Protein AF-A0A355QHD3-F1 (afdb_monomer_lite)

Foldseek 3Di:
DWDWDDDPPAAIWTWDKDFDDPVDTDDIDIDTHGRPHTNVPPVVVVVVVVCCDPPPVDDDDDDDPQVVVQLVQCQVVLVVLVCLVPDPNVPVPPPPADVPDDLVPGWHADNQQWIRHPNDIDRSVVSVVVVVVVVVVVVVVVVVD

Radius of gyration: 23.36 Å; chains: 1; bounding box: 53×38×63 Å

Structure (mmCIF, N/CA/C/O backbone):
data_AF-A0A355QHD3-F1
#
_entry.id   AF-A0A355QHD3-F1
#
loop_
_atom_site.group_PDB
_atom_site.id
_atom_site.type_symbol
_atom_site.label_atom_id
_atom_site.label_alt_id
_atom_site.label_comp_id
_atom_site.label_asym_id
_atom_site.label_entity_id
_atom_site.label_seq_id
_atom_site.pdbx_PDB_ins_code
_atom_site.Cartn_x
_atom_site.Cartn_y
_atom_site.Cartn_z
_atom_site.occupancy
_atom_site.B_iso_or_equiv
_atom_site.auth_seq_id
_atom_site.auth_comp_id
_atom_site.auth_asym_id
_atom_site.auth_atom_id
_atom_site.pdbx_PDB_model_num
ATOM 1 N N . LYS A 1 1 ? -16.860 -4.623 14.043 1.00 90.31 1 LYS A N 1
ATOM 2 C CA . LYS A 1 1 ? -17.075 -4.732 15.505 1.00 90.31 1 LYS A CA 1
ATOM 3 C C . LYS A 1 1 ? -16.170 -3.736 16.212 1.00 90.31 1 LYS A C 1
ATOM 5 O O . LYS A 1 1 ? -14.974 -3.738 15.958 1.00 90.31 1 LYS A O 1
ATOM 10 N N . THR A 1 2 ? -16.736 -2.898 17.076 1.00 90.12 2 THR A N 1
ATOM 11 C CA . THR A 1 2 ? -15.981 -1.967 17.929 1.00 90.12 2 THR A CA 1
ATOM 12 C C . THR A 1 2 ? -15.527 -2.643 19.222 1.00 90.12 2 THR A C 1
ATOM 14 O O . THR A 1 2 ? -16.179 -3.580 19.707 1.00 90.12 2 THR A O 1
ATOM 17 N N . GLY A 1 3 ? -14.429 -2.144 19.780 1.00 85.50 3 GLY A N 1
ATOM 18 C CA . GLY A 1 3 ? -13.943 -2.441 21.121 1.00 85.50 3 GLY A CA 1
ATOM 19 C C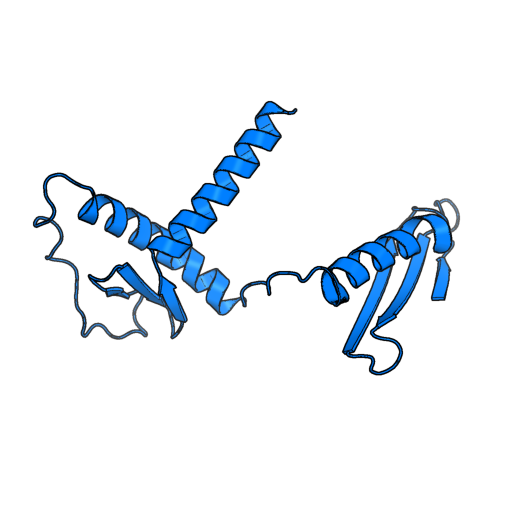 . GLY A 1 3 ? -13.245 -1.223 21.724 1.00 85.50 3 GLY A C 1
ATOM 20 O O . GLY A 1 3 ? -12.868 -0.293 21.010 1.00 85.50 3 GLY A O 1
ATOM 21 N N . THR A 1 4 ? -13.087 -1.250 23.038 1.00 84.19 4 THR A N 1
ATOM 22 C CA . THR A 1 4 ? -12.314 -0.272 23.800 1.00 84.19 4 THR A CA 1
ATOM 23 C C . THR A 1 4 ? -11.500 -1.064 24.817 1.00 84.19 4 THR A C 1
ATOM 25 O O . THR A 1 4 ? -12.052 -1.977 25.435 1.00 84.19 4 THR A O 1
ATOM 28 N N . ALA A 1 5 ? -10.204 -0.783 24.942 1.00 86.06 5 ALA A N 1
ATOM 29 C CA . ALA A 1 5 ? -9.352 -1.395 25.961 1.00 86.06 5 ALA A CA 1
ATOM 30 C C . ALA A 1 5 ? -8.861 -0.324 26.933 1.00 86.06 5 ALA A C 1
ATOM 32 O O . ALA A 1 5 ? -8.356 0.715 26.516 1.00 86.06 5 ALA A O 1
ATOM 33 N N . GLU A 1 6 ? -9.013 -0.592 28.224 1.00 89.00 6 GLU A N 1
ATOM 34 C CA . GLU A 1 6 ? -8.726 0.362 29.292 1.00 89.00 6 GLU A CA 1
ATOM 35 C C . GLU A 1 6 ? -7.426 -0.020 30.004 1.00 89.00 6 GLU A C 1
ATOM 37 O O . GLU A 1 6 ? -7.209 -1.182 30.361 1.00 89.00 6 GLU A O 1
ATOM 42 N N . VAL A 1 7 ? -6.565 0.969 30.250 1.00 90.31 7 VAL A N 1
ATOM 43 C CA . VAL A 1 7 ? -5.380 0.824 31.102 1.00 90.31 7 VAL A CA 1
ATOM 44 C C . VAL A 1 7 ? -5.429 1.901 32.176 1.00 90.31 7 VAL A C 1
ATOM 46 O O . VAL A 1 7 ? -5.610 3.082 31.889 1.00 90.31 7 VAL A O 1
ATOM 49 N N . ARG A 1 8 ? -5.264 1.506 33.444 1.00 89.38 8 ARG A N 1
ATOM 50 C CA . ARG A 1 8 ? -5.362 2.439 34.572 1.00 89.38 8 ARG A CA 1
ATOM 51 C C . ARG A 1 8 ? -4.338 3.569 34.432 1.00 89.38 8 ARG A C 1
ATOM 53 O O . ARG A 1 8 ? -3.139 3.314 34.382 1.00 89.38 8 ARG A O 1
ATOM 60 N N . GLY A 1 9 ? -4.822 4.810 34.463 1.00 90.12 9 GLY A N 1
ATOM 61 C CA . GLY A 1 9 ? -3.982 6.009 34.371 1.00 90.12 9 GLY A CA 1
ATOM 62 C C . GLY A 1 9 ? -3.615 6.424 32.943 1.00 90.12 9 GLY A C 1
ATOM 63 O O . GLY A 1 9 ? -2.771 7.300 32.791 1.00 90.12 9 GLY A O 1
ATOM 64 N N . LYS A 1 10 ? -4.239 5.818 31.928 1.00 91.31 10 LYS A N 1
ATOM 65 C CA . LYS A 1 10 ? -4.098 6.154 30.506 1.00 91.31 10 LYS A CA 1
ATOM 66 C C . LYS A 1 10 ? -5.463 6.455 29.896 1.00 91.31 10 LYS A C 1
ATOM 68 O O . LYS A 1 10 ? -6.483 6.087 30.481 1.00 91.31 10 LYS A O 1
ATOM 73 N N . ALA A 1 11 ? -5.484 7.110 28.738 1.00 89.25 11 ALA A N 1
ATOM 74 C CA . ALA A 1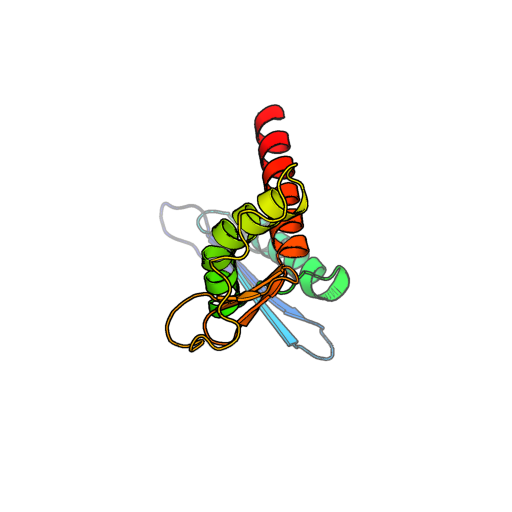 11 ? -6.716 7.188 27.961 1.00 89.25 11 ALA A CA 1
ATOM 75 C C . ALA A 1 11 ? -7.048 5.823 27.336 1.00 89.25 11 ALA A C 1
ATOM 77 O O . ALA A 1 11 ? -6.182 4.962 27.155 1.00 89.25 11 ALA A O 1
ATOM 78 N N . ASP A 1 12 ? -8.317 5.629 26.997 1.00 92.56 12 ASP A N 1
ATOM 79 C CA . ASP A 1 12 ? -8.782 4.379 26.411 1.00 92.56 12 ASP A CA 1
ATOM 80 C C . ASP A 1 12 ? -8.127 4.110 25.051 1.00 92.56 12 ASP A C 1
ATOM 82 O O . ASP A 1 12 ? -7.882 5.019 24.261 1.00 92.56 12 ASP A O 1
ATOM 86 N N . THR A 1 13 ? -7.872 2.841 24.749 1.00 94.44 13 THR A N 1
ATOM 87 C CA . THR A 1 13 ? -7.412 2.392 23.432 1.00 94.44 13 THR A CA 1
ATOM 88 C C . THR A 1 13 ? -8.609 2.115 22.530 1.00 94.44 13 THR A C 1
ATOM 90 O O . THR A 1 13 ? -9.496 1.329 22.878 1.00 94.44 13 THR A O 1
ATOM 93 N N . SER A 1 14 ? -8.603 2.715 21.341 1.00 97.00 14 SER A N 1
ATOM 94 C CA . SER A 1 14 ? -9.656 2.594 20.336 1.00 97.00 14 SER A CA 1
ATOM 95 C C . SER A 1 14 ? -9.426 1.346 19.483 1.00 97.00 14 SER A C 1
ATOM 97 O O . SER A 1 14 ? -8.400 1.237 18.809 1.00 97.00 14 SER A O 1
ATOM 99 N N . LEU A 1 15 ? -10.375 0.399 19.490 1.00 96.06 15 LEU A N 1
ATOM 100 C CA . LEU A 1 15 ? -10.292 -0.828 18.691 1.00 96.06 15 LEU A CA 1
ATOM 101 C C . LEU A 1 15 ? -11.449 -0.963 17.702 1.00 96.06 15 LEU A C 1
ATOM 103 O O . LEU A 1 15 ? -12.623 -0.751 18.030 1.00 96.06 15 LEU A O 1
ATOM 107 N N . PHE A 1 16 ? -11.135 -1.430 16.498 1.00 97.62 16 PHE A N 1
ATOM 108 C CA . PHE A 1 16 ? -12.144 -1.839 15.529 1.00 97.62 16 PHE A CA 1
ATOM 109 C C . PHE A 1 16 ? -11.629 -2.948 14.620 1.00 97.62 16 PHE A C 1
ATOM 111 O O . PHE A 1 16 ? -10.518 -2.871 14.114 1.00 97.62 16 PHE A O 1
ATOM 118 N N . ALA A 1 17 ? -12.464 -3.955 14.374 1.00 97.56 17 ALA A N 1
ATOM 119 C CA . ALA A 1 17 ? -12.199 -5.002 13.393 1.00 97.56 17 ALA A CA 1
ATOM 120 C C . ALA A 1 17 ? -13.362 -5.114 12.403 1.00 97.56 17 ALA A C 1
ATOM 122 O O . ALA A 1 17 ? -14.527 -5.121 12.818 1.00 97.56 17 ALA A O 1
ATOM 123 N N . ALA A 1 18 ? -13.070 -5.220 11.112 1.00 97.19 18 ALA A N 1
ATOM 124 C CA . ALA A 1 18 ? -14.054 -5.433 10.055 1.00 97.19 18 ALA A CA 1
ATOM 125 C C . ALA A 1 18 ? -13.471 -6.283 8.923 1.00 97.19 18 ALA A C 1
ATOM 127 O O . ALA A 1 18 ? -12.258 -6.430 8.805 1.00 97.19 18 ALA A O 1
ATOM 128 N N . PHE A 1 19 ? -14.351 -6.826 8.089 1.00 97.06 19 PHE A N 1
ATOM 129 C CA . PHE A 1 19 ? -13.996 -7.535 6.867 1.00 97.06 19 PHE A CA 1
ATOM 130 C C . PHE A 1 19 ? -14.895 -7.077 5.720 1.00 97.06 19 PHE A C 1
ATOM 132 O O . PHE A 1 19 ? -15.983 -6.544 5.955 1.00 97.06 19 PHE A O 1
ATOM 139 N N . GLY A 1 20 ? -14.443 -7.289 4.488 1.00 95.19 20 GLY A N 1
ATOM 140 C CA . GLY A 1 20 ? -15.224 -7.016 3.290 1.00 95.19 20 GLY A CA 1
ATOM 141 C C . GLY A 1 20 ? -14.624 -7.658 2.032 1.00 95.19 20 GLY A C 1
ATOM 142 O O . GLY A 1 20 ? -13.467 -8.087 2.064 1.00 95.19 20 GLY A O 1
ATOM 143 N N . PRO A 1 21 ? -15.380 -7.722 0.922 1.00 95.00 21 PRO A N 1
ATOM 144 C CA . PRO A 1 21 ? -16.823 -7.456 0.807 1.00 95.00 21 PRO A CA 1
ATOM 145 C C . PRO A 1 21 ? -17.686 -8.391 1.677 1.00 95.00 21 PRO A C 1
ATOM 147 O O . PRO A 1 21 ? -17.232 -9.458 2.067 1.00 95.00 21 PRO A O 1
ATOM 150 N N . VAL A 1 22 ? -18.922 -8.001 2.015 1.00 93.50 22 VAL A N 1
ATOM 151 C CA . VAL A 1 22 ? -19.774 -8.771 2.954 1.00 93.50 22 VAL A CA 1
ATOM 152 C C . VAL A 1 22 ? -20.147 -10.149 2.401 1.00 93.50 22 VAL A C 1
ATOM 154 O O . VAL A 1 22 ? -20.040 -11.139 3.117 1.00 93.50 22 VAL A O 1
ATOM 157 N N . GLU A 1 23 ? -20.550 -10.206 1.130 1.00 96.19 23 GLU A N 1
ATOM 158 C CA . GLU A 1 23 ? -21.028 -11.440 0.488 1.00 96.19 23 GLU A CA 1
ATOM 159 C C . GLU A 1 23 ? -19.899 -12.436 0.195 1.00 96.19 23 GLU A C 1
ATOM 161 O O . GLU A 1 23 ? -20.093 -13.647 0.253 1.00 96.19 23 GLU A O 1
ATOM 166 N N . GLN A 1 24 ? -18.706 -11.928 -0.127 1.00 96.12 24 GLN A N 1
ATOM 167 C CA . GLN A 1 24 ? -17.519 -12.729 -0.432 1.00 96.12 24 GLN A CA 1
ATOM 168 C C . GLN A 1 24 ? -16.292 -12.075 0.216 1.00 96.12 24 GLN A C 1
ATOM 170 O O . GLN A 1 24 ? -15.597 -11.301 -0.443 1.00 96.12 24 GLN A O 1
ATOM 175 N N . PRO A 1 25 ? -16.040 -12.329 1.513 1.00 96.19 25 PRO A N 1
ATOM 176 C CA . PRO A 1 25 ? -14.952 -11.687 2.242 1.00 96.19 25 PRO A CA 1
ATOM 177 C C . PRO A 1 25 ? -13.581 -12.060 1.681 1.00 96.19 25 PRO A C 1
ATOM 179 O O . PRO A 1 25 ? -13.207 -13.230 1.666 1.00 96.19 25 PRO A O 1
ATOM 182 N N . THR A 1 26 ? -12.814 -11.053 1.269 1.00 95.75 26 THR A N 1
ATOM 183 C CA . THR A 1 26 ? -11.435 -11.214 0.773 1.00 95.75 26 THR A CA 1
ATOM 184 C C . THR A 1 26 ? -10.420 -10.448 1.613 1.00 95.75 26 THR A C 1
ATOM 186 O O . THR A 1 26 ? -9.244 -10.795 1.617 1.00 95.75 26 THR A O 1
ATOM 189 N N . HIS A 1 27 ? -10.869 -9.444 2.370 1.00 95.62 27 HIS A N 1
ATOM 190 C CA . HIS A 1 27 ? -10.020 -8.576 3.178 1.00 95.62 27 HIS A CA 1
ATOM 191 C C . HIS A 1 27 ? -10.548 -8.474 4.607 1.00 95.62 27 HIS A C 1
ATOM 193 O O . HIS A 1 27 ? -11.757 -8.396 4.837 1.00 95.62 27 HIS A O 1
ATOM 199 N N . ALA A 1 28 ? -9.632 -8.405 5.571 1.00 96.94 28 ALA A N 1
ATOM 200 C CA . ALA A 1 28 ? -9.925 -8.114 6.967 1.00 96.94 28 ALA A CA 1
ATOM 201 C C . ALA A 1 28 ? -8.963 -7.041 7.481 1.00 96.94 28 ALA A C 1
ATOM 203 O O . ALA A 1 28 ? -7.772 -7.074 7.185 1.00 96.94 28 ALA A O 1
ATOM 204 N N . ILE A 1 29 ? -9.483 -6.096 8.261 1.00 97.12 29 ILE A N 1
ATOM 205 C CA . ILE A 1 29 ? -8.704 -5.016 8.865 1.00 97.12 29 ILE A CA 1
ATOM 206 C C . ILE A 1 29 ? -9.017 -4.968 10.356 1.00 97.12 29 ILE A C 1
ATOM 208 O O . ILE A 1 29 ? -10.184 -4.927 10.755 1.00 97.12 29 ILE A O 1
ATOM 212 N N . ALA A 1 30 ? -7.965 -4.931 11.172 1.00 97.50 30 ALA A N 1
ATOM 213 C CA . ALA A 1 30 ? -8.033 -4.635 12.593 1.00 97.50 30 ALA A CA 1
ATOM 214 C C . ALA A 1 30 ? -7.196 -3.385 12.880 1.00 97.50 30 ALA A C 1
ATOM 216 O O . ALA A 1 30 ? -6.015 -3.335 12.546 1.00 97.50 30 ALA A O 1
ATOM 217 N N . ALA A 1 31 ? -7.816 -2.382 13.490 1.00 97.62 31 ALA A N 1
ATOM 218 C CA . ALA A 1 31 ? -7.156 -1.170 13.945 1.00 97.62 31 ALA A CA 1
ATOM 219 C C . ALA A 1 31 ? -7.112 -1.152 15.473 1.00 97.62 31 ALA A C 1
ATOM 221 O O . ALA A 1 31 ? -8.129 -1.381 16.137 1.00 97.62 31 ALA A O 1
ATOM 222 N N . VAL A 1 32 ? -5.927 -0.850 15.999 1.00 97.00 32 VAL A N 1
ATOM 223 C CA . VAL A 1 32 ? -5.662 -0.598 17.415 1.00 97.00 32 VAL A CA 1
ATOM 224 C C . VAL A 1 32 ? -4.979 0.755 17.491 1.00 97.00 32 VAL A C 1
ATOM 226 O O . VAL A 1 32 ? -3.902 0.931 16.927 1.00 97.00 32 VAL A O 1
ATOM 229 N N . ILE A 1 33 ? -5.629 1.720 18.133 1.00 96.50 33 ILE A N 1
ATOM 230 C CA . ILE A 1 33 ? -5.099 3.074 18.280 1.00 96.50 33 ILE A CA 1
ATOM 231 C C . ILE A 1 33 ? -5.038 3.371 19.770 1.00 96.50 33 ILE A C 1
ATOM 233 O O . ILE A 1 33 ? -6.066 3.544 20.429 1.00 96.50 33 ILE A O 1
ATOM 237 N N . GLU A 1 34 ? -3.823 3.348 20.304 1.00 96.19 34 GLU A N 1
ATOM 238 C CA . GLU A 1 34 ? -3.562 3.527 21.728 1.00 96.19 34 GLU A CA 1
ATOM 239 C C . GLU A 1 34 ? -3.966 4.926 22.192 1.00 96.19 34 GLU A C 1
ATOM 241 O O . GLU A 1 34 ? -3.756 5.907 21.481 1.00 96.19 34 GLU A O 1
ATOM 246 N N . GLU A 1 35 ? -4.561 5.002 23.385 1.00 94.94 35 GLU A N 1
ATOM 247 C CA . GLU A 1 35 ? -4.937 6.262 24.048 1.00 94.94 35 GLU A CA 1
ATOM 248 C C . GLU A 1 35 ? -5.813 7.208 23.192 1.00 94.94 35 GLU A C 1
ATOM 250 O O . GLU A 1 35 ? -5.839 8.420 23.395 1.00 94.94 35 GLU A O 1
ATOM 255 N N . ALA A 1 36 ? -6.566 6.646 22.240 1.00 94.56 36 ALA A N 1
ATOM 256 C CA . ALA A 1 36 ? -7.406 7.369 21.286 1.00 94.56 36 ALA A CA 1
ATOM 257 C C . ALA A 1 36 ? -8.916 7.287 21.580 1.00 94.56 36 ALA A C 1
ATOM 259 O O . ALA A 1 36 ? -9.742 7.522 20.697 1.00 94.56 36 ALA A O 1
ATOM 260 N N . GLY A 1 37 ? -9.313 6.936 22.802 1.00 90.88 37 GLY A N 1
ATOM 261 C CA . GLY A 1 37 ? -10.717 6.878 23.198 1.00 90.88 37 GLY A CA 1
ATOM 262 C C . GLY A 1 37 ? -11.451 5.658 22.631 1.00 90.88 37 GLY A C 1
ATOM 263 O O . GLY A 1 37 ? -10.936 4.543 22.592 1.00 90.88 37 GLY A O 1
ATOM 264 N N . PHE A 1 38 ? -12.693 5.856 22.186 1.00 91.81 38 PHE A N 1
ATOM 265 C CA . PHE A 1 38 ? -13.598 4.760 21.832 1.00 91.81 38 PHE A CA 1
ATOM 266 C C . PHE A 1 38 ? -13.403 4.232 20.404 1.00 91.81 38 PHE A C 1
ATOM 268 O O . PHE A 1 38 ? -13.248 4.994 19.444 1.00 91.81 38 PHE A O 1
ATOM 275 N N . GLY A 1 39 ? -13.529 2.910 20.235 1.00 90.94 39 GLY A N 1
ATOM 276 C CA . GLY A 1 39 ? -13.466 2.222 18.937 1.00 90.94 39 GLY A CA 1
ATOM 277 C C . GLY A 1 39 ? -14.410 2.773 17.864 1.00 90.94 39 GLY A C 1
ATOM 278 O O . GLY A 1 39 ? -14.065 2.815 16.686 1.00 90.94 39 GLY A O 1
ATOM 279 N N . SER A 1 40 ? -15.608 3.215 18.255 1.00 93.19 40 SER A N 1
ATOM 280 C CA . SER A 1 40 ? -16.618 3.767 17.339 1.00 93.19 40 SER A CA 1
ATOM 281 C C . SER A 1 40 ? -16.280 5.159 16.805 1.00 93.19 40 SER A C 1
ATOM 283 O O . SER A 1 40 ? -16.803 5.538 15.761 1.00 93.19 40 SER A O 1
ATOM 285 N N . GLN A 1 41 ? -15.443 5.918 17.513 1.00 94.06 41 GLN A N 1
ATOM 286 C CA . GLN A 1 41 ? -15.163 7.320 17.200 1.00 94.06 41 GLN A CA 1
ATOM 287 C C . GLN A 1 41 ? -13.894 7.493 16.367 1.00 94.06 41 GLN A C 1
ATOM 289 O O . GLN A 1 41 ? -13.845 8.395 15.536 1.00 94.06 41 GLN A O 1
ATOM 294 N N . VAL A 1 42 ? -12.891 6.628 16.561 1.00 96.00 42 VAL A N 1
ATOM 295 C CA . VAL A 1 42 ? -11.585 6.765 15.894 1.00 96.00 42 VAL A CA 1
ATOM 296 C C . VAL A 1 42 ? -11.275 5.567 14.999 1.00 96.00 42 VAL A C 1
ATOM 298 O O . VAL A 1 42 ? -11.184 5.720 13.780 1.00 96.00 42 VAL A O 1
ATOM 301 N N . ALA A 1 43 ? -11.169 4.361 15.563 1.00 97.56 43 ALA A N 1
ATOM 302 C CA . ALA A 1 43 ? -10.780 3.177 14.799 1.00 97.56 43 ALA A CA 1
ATOM 303 C C . ALA A 1 43 ? -11.808 2.789 13.713 1.00 97.56 43 ALA A C 1
ATOM 305 O O . ALA A 1 43 ? -11.427 2.434 12.600 1.00 97.56 43 ALA A O 1
ATOM 306 N N . ALA A 1 44 ? -13.111 2.901 13.988 1.00 97.19 44 ALA A N 1
ATOM 307 C CA . ALA A 1 44 ? -14.164 2.580 13.022 1.00 97.19 44 ALA A CA 1
ATOM 308 C C . ALA A 1 44 ? -14.141 3.457 11.750 1.00 97.19 44 ALA A C 1
ATOM 310 O O . ALA A 1 44 ? -14.085 2.887 10.657 1.00 97.19 44 ALA A O 1
ATOM 311 N N . PRO A 1 45 ? -14.152 4.807 11.826 1.00 97.06 45 PRO A N 1
ATOM 312 C CA . PRO A 1 45 ? -14.071 5.641 10.626 1.00 97.06 45 PRO A CA 1
ATOM 313 C C . PRO A 1 45 ? -12.728 5.514 9.895 1.00 97.06 45 PRO A C 1
ATOM 315 O O . PRO A 1 45 ? -12.709 5.630 8.671 1.00 97.06 45 PRO A O 1
ATOM 318 N N . LEU A 1 46 ? -11.622 5.229 10.597 1.00 97.38 46 LEU A N 1
ATOM 319 C CA . LEU A 1 46 ? -10.346 4.902 9.950 1.00 97.38 46 LEU A CA 1
ATOM 320 C C . LEU A 1 46 ? -10.480 3.651 9.073 1.00 97.38 46 LEU A C 1
ATOM 322 O O . LEU A 1 46 ? -10.203 3.701 7.876 1.00 97.38 46 LEU A O 1
ATOM 326 N N . VAL A 1 47 ? -10.949 2.543 9.651 1.00 97.75 47 VAL A N 1
ATOM 327 C CA . VAL A 1 47 ? -11.106 1.277 8.921 1.00 97.75 47 VAL A CA 1
ATOM 328 C C . VAL A 1 47 ? -12.112 1.412 7.778 1.00 97.75 47 VAL A C 1
ATOM 330 O O . VAL A 1 47 ? -11.899 0.831 6.719 1.00 97.75 47 VAL A O 1
ATOM 333 N N . ALA A 1 48 ? -13.167 2.216 7.938 1.00 96.19 48 ALA A N 1
ATOM 334 C CA . ALA A 1 48 ? -14.111 2.493 6.858 1.00 96.19 48 ALA A CA 1
ATOM 335 C C . ALA A 1 48 ? -13.444 3.190 5.656 1.00 96.19 48 ALA A C 1
ATOM 337 O O . ALA A 1 48 ? -13.714 2.814 4.517 1.00 96.19 48 ALA A O 1
ATOM 338 N N . ARG A 1 49 ? -12.550 4.164 5.890 1.00 96.06 49 ARG A N 1
ATOM 339 C CA . ARG A 1 49 ? -11.783 4.824 4.817 1.00 96.06 49 ARG A CA 1
ATOM 340 C C . ARG A 1 49 ? -10.833 3.853 4.123 1.00 96.06 49 ARG A C 1
ATOM 342 O O . ARG A 1 49 ? -10.775 3.851 2.900 1.00 96.06 49 ARG A O 1
ATOM 349 N N . LEU A 1 50 ? -10.149 3.002 4.888 1.00 95.94 50 LEU A N 1
ATOM 350 C CA . LEU A 1 50 ? -9.250 1.987 4.330 1.00 95.94 50 LEU A CA 1
ATOM 351 C C . LEU A 1 50 ? -10.009 0.960 3.485 1.00 95.94 50 LEU A C 1
ATOM 353 O O . LEU A 1 50 ? -9.626 0.701 2.351 1.00 95.94 50 LEU A O 1
ATOM 357 N N . LEU A 1 51 ? -11.119 0.415 3.992 1.00 95.69 51 LEU A N 1
ATOM 358 C CA . LEU A 1 51 ? -11.945 -0.519 3.223 1.00 95.69 51 LEU A CA 1
ATOM 359 C C . LEU A 1 51 ? -12.544 0.139 1.978 1.00 95.69 51 LEU A C 1
ATOM 361 O O . LEU A 1 51 ? -12.628 -0.517 0.948 1.00 95.69 51 LEU A O 1
ATOM 365 N N . LYS A 1 52 ? -12.937 1.418 2.037 1.00 95.50 52 LYS A N 1
ATOM 366 C CA . LYS A 1 52 ? -13.391 2.153 0.848 1.00 95.50 52 LYS A CA 1
ATOM 367 C C . LYS A 1 52 ? -12.274 2.267 -0.194 1.00 95.50 52 LYS A C 1
ATOM 369 O O . LYS A 1 52 ? -12.523 1.966 -1.357 1.00 95.50 52 LYS A O 1
ATOM 374 N N . ALA A 1 53 ? -11.066 2.637 0.227 1.00 94.50 53 ALA A N 1
ATOM 375 C CA . ALA A 1 53 ? -9.921 2.723 -0.672 1.00 94.50 53 ALA A CA 1
ATOM 376 C C . ALA A 1 53 ? -9.633 1.364 -1.335 1.00 94.50 53 ALA A C 1
ATOM 378 O O . ALA A 1 53 ? -9.570 1.270 -2.554 1.00 94.50 53 ALA A O 1
ATOM 379 N N . VAL A 1 54 ? -9.558 0.292 -0.541 1.00 93.50 54 VAL A N 1
ATOM 380 C CA . VAL A 1 54 ? -9.203 -1.054 -1.024 1.00 93.50 54 VAL A CA 1
ATOM 381 C C . VAL A 1 54 ? -10.304 -1.693 -1.878 1.00 93.50 54 VAL A C 1
ATOM 383 O O . VAL A 1 54 ? -10.003 -2.366 -2.857 1.00 93.50 54 VAL A O 1
ATOM 386 N N . LEU A 1 55 ? -11.579 -1.530 -1.510 1.00 93.44 55 LEU A N 1
ATOM 387 C CA . LEU A 1 55 ? -12.687 -2.271 -2.130 1.00 93.44 55 LEU A CA 1
ATOM 388 C C . LEU A 1 55 ? -13.447 -1.488 -3.204 1.00 93.44 55 LEU A C 1
ATOM 390 O O . LEU A 1 55 ? -14.202 -2.101 -3.957 1.00 93.44 55 LEU A O 1
ATOM 394 N N . VAL A 1 56 ? -13.331 -0.157 -3.230 1.00 93.50 56 VAL A N 1
ATOM 395 C CA . VAL A 1 56 ? -14.146 0.705 -4.103 1.00 93.50 56 VAL A CA 1
ATOM 396 C C . VAL A 1 56 ? -13.282 1.603 -4.968 1.00 93.50 56 VAL A C 1
ATOM 398 O O . VAL A 1 56 ? -13.429 1.579 -6.185 1.00 93.50 56 VAL A O 1
ATOM 401 N N . ASP A 1 57 ? -12.420 2.407 -4.348 1.00 94.25 57 ASP A N 1
ATOM 402 C CA . ASP A 1 57 ? -11.676 3.435 -5.081 1.00 94.25 57 ASP A CA 1
ATOM 403 C C . ASP A 1 57 ? -10.510 2.816 -5.874 1.00 94.25 57 ASP A C 1
ATOM 405 O O . ASP A 1 57 ? -10.159 3.305 -6.945 1.00 94.25 57 ASP A O 1
ATOM 409 N N . GLY A 1 58 ? -9.977 1.694 -5.383 1.00 89.94 58 GLY A N 1
ATOM 410 C CA . GLY A 1 58 ? -8.773 1.068 -5.904 1.00 89.94 58 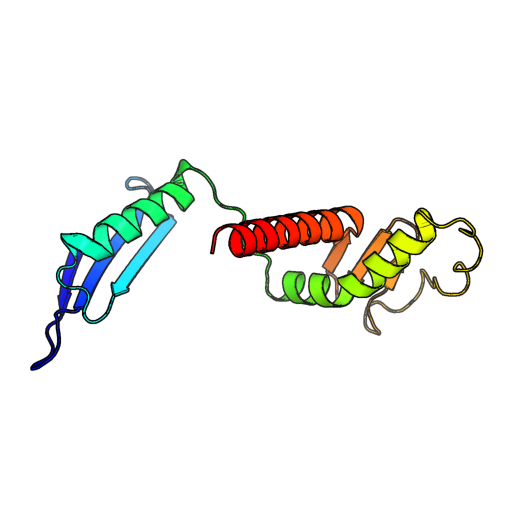GLY A CA 1
ATOM 411 C C . GLY A 1 58 ? -7.535 1.717 -5.295 1.00 89.94 58 GLY A C 1
ATOM 412 O O . GLY A 1 58 ? -7.439 2.936 -5.165 1.00 89.94 58 GLY A O 1
ATOM 413 N N . ILE A 1 59 ? -6.580 0.882 -4.904 1.00 89.56 59 ILE A N 1
ATOM 414 C CA . ILE A 1 59 ? -5.245 1.317 -4.503 1.00 89.56 59 ILE A CA 1
ATOM 415 C C . ILE A 1 59 ? -4.234 0.611 -5.388 1.00 89.56 59 ILE A C 1
ATOM 417 O O . ILE A 1 59 ? -4.453 -0.535 -5.789 1.00 89.56 59 ILE A O 1
ATOM 421 N N . GLU A 1 60 ? -3.141 1.297 -5.695 1.00 86.88 60 GLU A N 1
ATOM 422 C CA . GLU A 1 60 ? -2.029 0.656 -6.375 1.00 86.88 60 GLU A CA 1
ATOM 423 C C . GLU A 1 60 ? -1.411 -0.406 -5.463 1.00 86.88 60 GLU A C 1
ATOM 425 O O . GLU A 1 60 ? -1.282 -0.221 -4.246 1.00 86.88 60 GLU A O 1
ATOM 430 N N . GLU A 1 61 ? -1.069 -1.551 -6.048 1.00 84.94 61 GLU A N 1
ATOM 431 C CA . GLU A 1 61 ? -0.400 -2.611 -5.315 1.00 84.94 61 GLU A CA 1
ATOM 432 C C . GLU A 1 61 ? 1.017 -2.159 -4.967 1.00 84.94 61 GLU A C 1
ATOM 434 O O . GLU A 1 61 ? 1.802 -1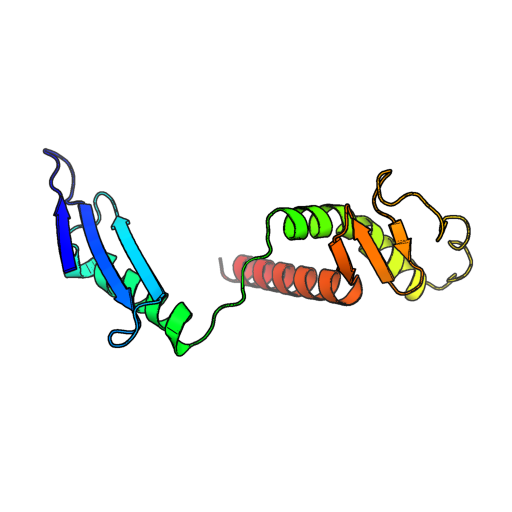.777 -5.836 1.00 84.94 61 GLU A O 1
ATOM 439 N N . ALA A 1 62 ? 1.347 -2.194 -3.676 1.00 88.25 62 ALA A N 1
ATOM 440 C CA . ALA A 1 62 ? 2.681 -1.830 -3.236 1.00 88.25 62 ALA A CA 1
ATOM 441 C C . ALA A 1 62 ? 3.716 -2.764 -3.888 1.00 88.25 62 ALA A C 1
ATOM 443 O O . ALA A 1 62 ? 3.517 -3.985 -3.906 1.00 88.25 62 ALA A O 1
ATOM 444 N N . PRO A 1 63 ? 4.845 -2.228 -4.383 1.00 90.88 63 PRO A N 1
ATOM 445 C CA . PRO A 1 63 ? 5.879 -3.055 -4.976 1.00 90.88 63 PRO A CA 1
ATOM 446 C C . PRO A 1 63 ? 6.383 -4.075 -3.956 1.00 90.88 63 PRO A C 1
ATOM 448 O O . PRO A 1 63 ? 6.575 -3.776 -2.774 1.00 90.88 63 PRO A O 1
ATOM 451 N N . THR A 1 64 ? 6.650 -5.292 -4.425 1.00 94.94 64 THR A N 1
ATOM 452 C CA . THR A 1 64 ? 7.265 -6.317 -3.579 1.00 94.94 64 THR A CA 1
ATOM 453 C C . THR A 1 64 ? 8.630 -5.839 -3.070 1.00 94.94 64 THR A C 1
ATOM 455 O O . THR A 1 64 ? 9.244 -4.923 -3.626 1.00 94.94 64 THR A O 1
ATOM 458 N N . ALA A 1 65 ? 9.159 -6.478 -2.024 1.00 95.19 65 ALA A N 1
ATOM 459 C CA . ALA A 1 65 ? 10.500 -6.156 -1.531 1.00 95.19 65 ALA A CA 1
ATOM 460 C C . ALA A 1 65 ? 11.582 -6.326 -2.619 1.00 95.19 65 ALA A C 1
ATOM 462 O O . ALA A 1 65 ? 12.532 -5.546 -2.667 1.00 95.19 65 ALA A O 1
ATOM 463 N N . ALA A 1 66 ? 11.418 -7.310 -3.512 1.00 93.38 66 ALA A N 1
ATOM 464 C CA . ALA A 1 66 ? 12.319 -7.537 -4.640 1.00 93.38 66 ALA A CA 1
ATOM 465 C C . ALA A 1 66 ? 12.253 -6.390 -5.658 1.00 93.38 66 ALA A C 1
ATOM 467 O O . ALA A 1 66 ? 13.292 -5.833 -6.007 1.00 93.38 66 ALA A O 1
ATOM 468 N N . VAL A 1 67 ? 11.043 -5.976 -6.052 1.00 94.50 67 VAL A N 1
ATOM 469 C CA . VAL A 1 67 ? 10.836 -4.837 -6.960 1.00 94.50 67 VAL A CA 1
ATOM 470 C C . VAL A 1 67 ? 11.351 -3.542 -6.333 1.00 94.50 67 VAL A C 1
ATOM 472 O O . VAL A 1 67 ? 12.048 -2.779 -6.992 1.00 94.50 67 VAL A O 1
ATOM 475 N N . SER A 1 68 ? 11.079 -3.307 -5.048 1.00 95.06 68 SER A N 1
ATOM 476 C CA . SER A 1 68 ? 11.565 -2.124 -4.326 1.00 95.06 68 SER A CA 1
ATOM 477 C C . SER A 1 68 ? 13.094 -2.057 -4.323 1.00 95.06 68 SER A C 1
ATOM 479 O O . SER A 1 68 ? 13.668 -1.022 -4.653 1.00 95.06 68 SER A O 1
ATOM 481 N N . TYR A 1 69 ? 13.761 -3.180 -4.030 1.00 94.12 69 TYR A N 1
ATOM 482 C CA . TYR A 1 69 ? 15.218 -3.286 -4.113 1.00 94.12 69 TYR A CA 1
ATOM 483 C C . TYR A 1 69 ? 15.729 -3.028 -5.536 1.00 94.12 69 TYR A C 1
ATOM 485 O O . TYR A 1 69 ? 16.657 -2.242 -5.722 1.00 94.12 69 TYR A O 1
ATOM 493 N N . ALA A 1 70 ? 15.108 -3.651 -6.540 1.00 94.69 70 ALA A N 1
ATOM 494 C CA . ALA A 1 70 ? 15.472 -3.476 -7.940 1.00 94.69 70 ALA A CA 1
ATOM 495 C C . ALA A 1 70 ? 15.347 -2.014 -8.388 1.00 94.69 70 ALA A C 1
ATOM 497 O O . ALA A 1 70 ? 16.284 -1.491 -8.984 1.00 94.69 70 ALA A O 1
ATOM 498 N N . ARG A 1 71 ? 14.255 -1.324 -8.029 1.00 95.69 71 ARG A N 1
ATOM 499 C CA . ARG A 1 71 ? 14.055 0.110 -8.300 1.00 95.69 71 ARG A CA 1
ATOM 500 C C . ARG A 1 71 ? 15.152 0.964 -7.665 1.00 95.69 71 ARG A C 1
ATOM 502 O O . ARG A 1 71 ? 15.716 1.818 -8.339 1.00 95.69 71 ARG A O 1
ATOM 509 N N . SER A 1 72 ? 15.498 0.717 -6.398 1.00 94.88 72 SER A N 1
ATOM 510 C CA . SER A 1 72 ? 16.568 1.462 -5.718 1.00 94.88 72 SER A CA 1
ATOM 511 C C . SER A 1 72 ? 17.938 1.273 -6.376 1.00 94.88 72 SER A C 1
ATOM 513 O O . SER A 1 72 ? 18.695 2.230 -6.496 1.00 94.88 72 SER A O 1
ATOM 515 N N . VAL A 1 73 ? 18.258 0.050 -6.808 1.00 93.12 73 VAL A N 1
ATOM 516 C CA . VAL A 1 73 ? 19.531 -0.264 -7.478 1.00 93.12 73 VAL A CA 1
ATOM 517 C C . VAL A 1 73 ? 19.566 0.272 -8.912 1.00 93.12 73 VAL A C 1
ATOM 519 O O . VAL A 1 73 ? 20.616 0.714 -9.370 1.00 93.12 73 VAL A O 1
ATOM 522 N N . ALA A 1 74 ? 18.434 0.245 -9.618 1.00 94.75 74 ALA A N 1
ATOM 523 C CA . ALA A 1 74 ? 18.319 0.715 -10.994 1.00 94.75 74 ALA A CA 1
ATOM 524 C C . ALA A 1 74 ? 18.349 2.242 -11.114 1.00 94.75 74 ALA A C 1
ATOM 526 O O . ALA A 1 74 ? 18.806 2.749 -12.131 1.00 94.75 74 ALA A O 1
ATOM 527 N N . LEU A 1 75 ? 17.896 2.974 -10.091 1.00 95.56 75 LEU A N 1
ATOM 528 C CA . LEU A 1 75 ? 17.766 4.430 -10.139 1.00 95.56 75 LEU A CA 1
ATOM 529 C C . LEU A 1 75 ? 19.019 5.175 -10.642 1.00 95.56 75 LEU A C 1
ATOM 531 O O . LEU A 1 75 ? 18.866 5.946 -11.587 1.00 95.56 75 LEU A O 1
ATOM 535 N N . PRO A 1 76 ? 20.238 4.968 -10.098 1.00 90.69 76 PRO A N 1
ATOM 536 C CA . PRO A 1 76 ? 21.428 5.652 -10.615 1.00 90.69 76 PRO A CA 1
ATOM 537 C C . PRO A 1 76 ? 21.696 5.333 -12.092 1.00 90.69 76 PRO A C 1
ATOM 539 O O . PRO A 1 76 ? 21.942 6.245 -12.869 1.00 90.69 76 PRO A O 1
ATOM 542 N N . LEU A 1 77 ? 21.540 4.071 -12.507 1.00 89.75 77 LEU A N 1
ATOM 543 C CA . LEU A 1 77 ? 21.713 3.670 -13.908 1.00 89.75 77 LEU A CA 1
ATOM 544 C C . LEU A 1 77 ? 20.664 4.305 -14.824 1.00 89.75 77 LEU A C 1
ATOM 546 O O . LEU A 1 77 ? 20.961 4.657 -15.959 1.00 89.75 77 LEU A O 1
ATOM 550 N N . CYS A 1 78 ? 19.437 4.464 -14.334 1.00 94.06 78 CYS A N 1
ATOM 551 C CA . CYS A 1 78 ? 18.376 5.128 -15.075 1.00 94.06 7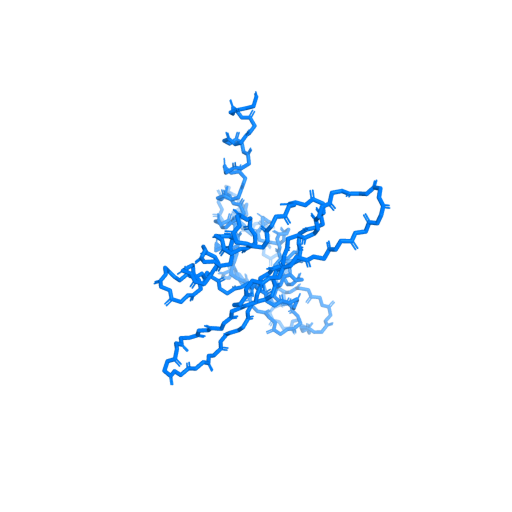8 CYS A CA 1
ATOM 552 C C . CYS A 1 78 ? 18.622 6.629 -15.223 1.00 94.06 78 CYS A C 1
ATOM 554 O O . CYS A 1 78 ? 18.352 7.179 -16.289 1.00 94.06 78 CYS A O 1
ATOM 556 N N . VAL A 1 79 ? 19.169 7.283 -14.195 1.00 91.62 79 VAL A N 1
ATOM 557 C CA . VAL A 1 79 ? 19.611 8.681 -14.287 1.00 91.62 79 VAL A CA 1
ATOM 558 C C . VAL A 1 79 ? 20.734 8.816 -15.317 1.00 91.62 79 VAL A C 1
ATOM 560 O O . VAL A 1 79 ? 20.637 9.677 -16.192 1.00 91.62 79 VAL A O 1
ATOM 563 N N . ASP A 1 80 ? 21.745 7.946 -15.264 1.00 87.31 80 ASP A N 1
ATOM 564 C CA . ASP A 1 80 ? 22.862 7.941 -16.219 1.00 87.31 80 ASP A CA 1
ATOM 565 C C . ASP A 1 80 ? 22.364 7.716 -17.658 1.00 87.31 80 ASP A C 1
ATOM 567 O O . ASP A 1 80 ? 22.734 8.445 -18.581 1.00 87.31 80 ASP A O 1
ATOM 571 N N . TRP A 1 81 ? 21.453 6.757 -17.851 1.00 87.75 81 TRP A N 1
ATOM 572 C CA . TRP A 1 81 ? 20.816 6.493 -19.141 1.00 87.75 81 TRP A CA 1
ATOM 573 C C . TRP A 1 81 ? 20.047 7.706 -19.666 1.00 87.75 81 TRP A C 1
ATOM 575 O O . TRP A 1 81 ? 20.198 8.070 -20.831 1.00 87.75 81 TRP A O 1
ATOM 585 N N . TYR A 1 82 ? 19.247 8.358 -18.817 1.00 89.69 82 TYR A N 1
ATOM 586 C CA . TYR A 1 82 ? 18.470 9.533 -19.209 1.00 89.69 82 TYR A CA 1
ATOM 587 C C . TYR A 1 82 ? 19.376 10.688 -19.654 1.00 89.69 82 TYR A C 1
ATOM 589 O O . TYR A 1 82 ? 19.129 11.322 -20.683 1.00 89.69 82 TYR A O 1
ATOM 597 N N . GLN A 1 83 ? 20.460 10.937 -18.916 1.00 85.56 83 GLN A N 1
ATOM 598 C CA . GLN A 1 83 ? 21.457 11.949 -19.275 1.00 85.56 83 GLN A CA 1
ATOM 599 C C . GLN A 1 83 ? 22.134 11.632 -20.611 1.00 85.56 83 GLN A C 1
ATOM 601 O O . GLN A 1 83 ? 22.365 12.536 -21.410 1.00 85.56 83 GL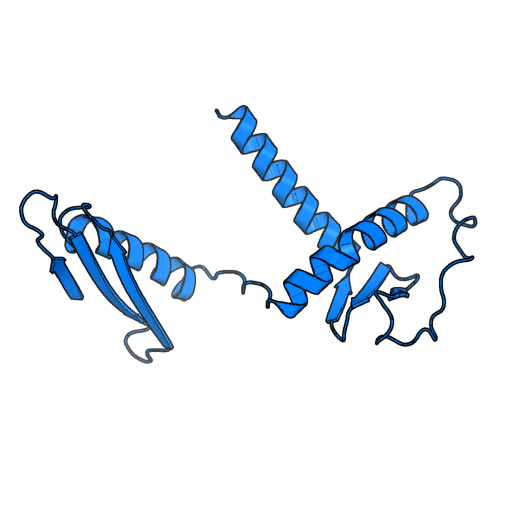N A O 1
ATOM 606 N N . TRP A 1 84 ? 22.402 10.356 -20.883 1.00 81.81 84 TRP A N 1
ATOM 607 C CA . TRP A 1 84 ? 22.965 9.913 -22.152 1.00 81.81 84 TRP A CA 1
ATOM 608 C C . TRP A 1 84 ? 22.012 10.135 -23.339 1.00 81.81 84 TRP A C 1
ATOM 610 O O . TRP A 1 84 ? 22.426 10.714 -24.343 1.00 81.81 84 TRP A O 1
ATOM 620 N N . ILE A 1 85 ? 20.736 9.737 -23.233 1.00 84.56 85 ILE A N 1
ATOM 621 C CA . ILE A 1 85 ? 19.775 9.891 -24.345 1.00 84.56 85 ILE A CA 1
ATOM 622 C C . ILE A 1 85 ? 19.356 11.345 -24.596 1.00 84.56 85 ILE A C 1
ATOM 624 O O . ILE A 1 85 ? 18.933 11.671 -25.704 1.00 84.56 85 ILE A O 1
ATOM 628 N N . THR A 1 86 ? 19.439 12.208 -23.581 1.00 84.56 86 THR A N 1
ATOM 629 C CA . THR A 1 86 ? 19.073 13.633 -23.685 1.00 84.56 86 THR A CA 1
ATOM 630 C C . THR A 1 86 ? 20.275 14.559 -23.889 1.00 84.56 86 THR A C 1
ATOM 632 O O . THR A 1 86 ? 20.086 15.747 -24.153 1.00 84.56 86 THR A O 1
ATOM 635 N N . GLY A 1 87 ? 21.499 14.034 -23.782 1.00 76.69 87 GLY A N 1
ATOM 636 C CA . GLY A 1 87 ? 22.746 14.783 -23.905 1.00 76.69 87 GLY A CA 1
ATOM 637 C C . GLY A 1 87 ? 23.161 15.094 -25.348 1.00 76.69 87 GLY A C 1
ATOM 638 O O . GLY A 1 87 ? 22.691 14.486 -26.308 1.00 76.69 87 GLY A O 1
ATOM 639 N N . GLU A 1 88 ? 24.089 16.043 -25.502 1.00 67.19 88 GLU A N 1
ATOM 640 C CA . GLU A 1 88 ? 24.612 16.475 -26.810 1.00 67.19 88 GLU A CA 1
ATOM 641 C C . GLU A 1 88 ? 25.570 15.447 -27.456 1.00 67.19 88 GLU A C 1
ATOM 643 O O . GLU A 1 88 ? 25.706 15.432 -28.679 1.00 67.19 88 GLU A O 1
ATOM 648 N N . ASP A 1 89 ? 26.194 14.563 -26.660 1.00 64.06 89 ASP A N 1
ATOM 649 C CA . ASP A 1 89 ? 27.100 13.490 -27.111 1.00 64.06 89 ASP A CA 1
ATOM 650 C C . ASP A 1 89 ? 26.567 12.095 -26.727 1.00 64.06 89 ASP A C 1
ATOM 652 O O . ASP A 1 89 ? 27.048 11.423 -25.813 1.00 64.06 89 ASP A O 1
ATOM 656 N N . SER A 1 90 ? 25.537 11.650 -27.449 1.00 59.94 90 SER A N 1
ATOM 657 C CA . SER A 1 90 ? 24.889 10.341 -27.272 1.00 59.94 90 SER A CA 1
ATOM 658 C C . SER A 1 90 ? 25.729 9.146 -27.757 1.00 59.94 90 SER A C 1
ATOM 660 O O . SER A 1 90 ? 25.259 8.011 -27.729 1.00 59.94 90 SER A O 1
ATOM 662 N N . LEU A 1 91 ? 26.982 9.331 -28.189 1.00 54.97 91 LEU A N 1
ATOM 663 C CA . LEU A 1 91 ? 27.849 8.228 -28.636 1.00 54.97 91 LEU A CA 1
ATOM 664 C C . LEU A 1 91 ? 28.984 7.908 -27.649 1.00 54.97 91 LEU A C 1
ATOM 666 O O . LEU A 1 91 ? 29.504 6.793 -27.681 1.00 54.97 91 LEU A O 1
ATOM 670 N N . GLY A 1 92 ? 29.325 8.824 -26.735 1.00 57.16 92 GLY A N 1
ATOM 671 C CA . GLY A 1 92 ? 30.441 8.676 -25.788 1.00 57.16 92 GLY A CA 1
ATOM 672 C C . GLY A 1 92 ? 30.274 7.616 -24.684 1.00 57.16 92 GLY A C 1
ATOM 673 O O . GLY A 1 92 ? 31.239 7.314 -23.988 1.00 57.16 92 GLY A O 1
ATOM 674 N N . HIS A 1 93 ? 29.084 7.025 -24.513 1.00 55.00 93 HIS A N 1
ATOM 675 C CA . HIS A 1 93 ? 28.793 6.056 -23.438 1.00 55.00 93 HIS A CA 1
ATOM 676 C C . HIS A 1 93 ? 28.501 4.618 -23.897 1.00 55.00 93 HIS A C 1
ATOM 678 O O . HIS A 1 93 ? 28.158 3.765 -23.081 1.00 55.00 93 HIS A O 1
ATOM 684 N N . LEU A 1 94 ? 28.725 4.295 -25.176 1.00 54.22 94 LEU A N 1
ATOM 685 C CA . LEU A 1 94 ? 28.543 2.934 -25.708 1.00 54.22 94 LEU A CA 1
ATOM 686 C C . LEU A 1 94 ? 29.583 1.909 -25.204 1.00 54.22 94 LEU A C 1
ATOM 688 O O . LEU A 1 94 ? 29.452 0.720 -25.482 1.00 54.22 94 LEU A O 1
ATOM 692 N N . GLU A 1 95 ? 30.606 2.329 -24.454 1.00 54.03 95 GLU A N 1
ATOM 693 C CA . GLU A 1 95 ? 31.697 1.451 -23.996 1.00 54.03 95 GLU A CA 1
ATOM 694 C C . GLU A 1 95 ? 31.353 0.590 -22.760 1.00 54.03 95 GLU A C 1
ATOM 696 O O . GLU A 1 95 ? 32.182 -0.211 -22.332 1.00 54.03 95 GLU A O 1
ATOM 701 N N . GLY A 1 96 ? 30.145 0.714 -22.190 1.00 53.78 96 GLY A N 1
ATOM 702 C CA . GLY A 1 96 ? 29.757 0.016 -20.953 1.00 53.78 96 GLY A CA 1
ATOM 703 C C . GLY A 1 96 ? 28.690 -1.078 -21.073 1.00 53.78 96 GLY A C 1
ATOM 704 O O . GLY A 1 96 ? 28.491 -1.823 -20.115 1.00 53.78 96 GLY A O 1
ATOM 705 N N . SER A 1 97 ? 27.981 -1.193 -22.201 1.00 53.78 97 SER A N 1
ATOM 706 C CA . SER A 1 97 ? 26.874 -2.149 -22.323 1.00 53.78 97 SER A CA 1
ATOM 707 C C . SER A 1 97 ? 27.384 -3.528 -22.749 1.00 53.78 97 SER A C 1
ATOM 709 O O . SER A 1 97 ? 27.727 -3.727 -23.916 1.00 53.78 97 SER A O 1
ATOM 711 N N . ASP A 1 98 ? 27.398 -4.489 -21.826 1.00 58.38 98 ASP A N 1
ATOM 712 C CA . ASP A 1 98 ? 27.553 -5.909 -22.151 1.00 58.38 98 ASP A CA 1
ATOM 713 C C . ASP A 1 98 ? 26.184 -6.613 -22.061 1.00 58.38 98 ASP A C 1
ATOM 715 O O . ASP A 1 98 ? 25.767 -7.015 -20.972 1.00 58.38 98 ASP A O 1
ATOM 719 N N . PRO A 1 99 ? 25.470 -6.798 -23.189 1.00 55.84 99 PRO A N 1
ATOM 720 C CA . PRO A 1 99 ? 24.173 -7.479 -23.215 1.00 55.84 99 PRO A CA 1
ATOM 721 C C . PRO A 1 99 ? 24.272 -8.984 -22.903 1.00 55.84 99 PRO A C 1
ATOM 723 O O . PRO A 1 99 ? 23.253 -9.673 -22.866 1.00 55.84 99 PRO A O 1
ATOM 726 N N . THR A 1 100 ? 25.486 -9.515 -22.708 1.00 58.00 100 THR A N 1
ATOM 727 C CA . THR A 1 100 ? 25.752 -10.910 -22.326 1.00 58.00 100 THR A CA 1
ATOM 728 C C . THR A 1 100 ? 26.185 -11.072 -20.869 1.00 58.00 100 THR A C 1
ATOM 730 O O . THR A 1 100 ? 26.432 -12.200 -20.435 1.00 58.00 100 THR A O 1
ATOM 733 N N . ALA A 1 101 ? 26.243 -9.973 -20.106 1.00 58.72 101 ALA A N 1
ATOM 734 C CA . ALA A 1 101 ? 26.633 -9.986 -18.704 1.00 58.72 101 ALA A CA 1
ATOM 735 C C . ALA A 1 101 ? 25.718 -10.897 -17.869 1.00 58.72 101 ALA A C 1
ATOM 737 O O . ALA A 1 101 ? 24.493 -10.880 -18.004 1.00 58.72 101 ALA A O 1
ATOM 738 N N . ASP A 1 102 ? 26.329 -11.688 -16.983 1.00 61.28 102 ASP A N 1
ATOM 739 C CA . ASP A 1 102 ? 25.610 -12.586 -16.083 1.00 61.28 102 ASP A CA 1
ATOM 740 C C . ASP A 1 102 ? 24.679 -11.775 -15.153 1.00 61.28 102 ASP A C 1
ATOM 742 O O . ASP A 1 102 ? 25.172 -11.003 -14.319 1.00 61.28 102 ASP A O 1
ATOM 746 N N . PRO A 1 103 ? 23.345 -11.959 -15.229 1.00 54.56 103 PRO A N 1
ATOM 747 C CA . PRO A 1 103 ? 22.381 -11.238 -14.396 1.00 54.56 103 PRO A CA 1
ATOM 748 C C . PRO A 1 103 ? 22.515 -11.546 -12.894 1.00 54.56 103 PRO A C 1
ATOM 750 O O . PRO A 1 103 ? 21.878 -10.883 -12.069 1.00 54.56 103 PRO A O 1
ATOM 753 N N . ALA A 1 104 ? 23.331 -12.537 -12.513 1.00 58.50 104 ALA A N 1
ATOM 754 C CA . ALA A 1 104 ? 23.691 -12.808 -11.125 1.00 58.50 104 ALA A CA 1
ATOM 755 C C . ALA A 1 104 ? 24.813 -11.896 -10.582 1.00 58.50 104 ALA A C 1
ATOM 757 O O . ALA A 1 104 ? 24.995 -11.838 -9.363 1.00 58.50 104 ALA A O 1
ATOM 758 N N . SER A 1 105 ? 25.547 -11.171 -11.438 1.00 61.62 105 SER A N 1
ATOM 759 C CA . SER A 1 105 ? 26.746 -10.411 -11.048 1.00 61.62 105 SER A CA 1
ATOM 760 C C . SER A 1 105 ? 26.494 -8.930 -10.718 1.00 61.62 105 SER A C 1
ATOM 762 O O . SER A 1 105 ? 27.367 -8.287 -10.133 1.00 61.62 105 SER A O 1
ATOM 764 N N . GLY A 1 106 ? 25.324 -8.376 -11.044 1.00 68.19 106 GLY A N 1
ATOM 765 C CA . GLY A 1 106 ? 24.994 -6.970 -10.792 1.00 68.19 106 GLY A CA 1
ATOM 766 C C . GLY A 1 106 ? 23.791 -6.484 -11.606 1.00 68.19 106 GLY A C 1
ATOM 767 O O . GLY A 1 106 ? 23.210 -7.269 -12.356 1.00 68.19 106 GLY A O 1
ATOM 768 N N . PRO A 1 107 ? 23.380 -5.215 -11.443 1.00 80.12 107 PRO A N 1
ATOM 769 C CA . PRO A 1 107 ? 22.380 -4.613 -12.312 1.00 80.12 107 PRO A CA 1
ATOM 770 C C . PRO A 1 107 ? 22.937 -4.435 -13.733 1.00 80.12 107 PRO A C 1
ATOM 772 O O . PRO A 1 107 ? 24.043 -3.928 -13.902 1.00 80.12 107 PRO A O 1
ATOM 775 N N . VAL A 1 108 ? 22.171 -4.840 -14.746 1.00 82.12 108 VAL A N 1
ATOM 776 C CA . VAL A 1 108 ? 22.546 -4.709 -16.166 1.00 82.12 108 VAL A CA 1
ATOM 777 C C . VAL A 1 108 ? 21.602 -3.713 -16.828 1.00 82.12 108 VAL A C 1
ATOM 779 O O . VAL A 1 108 ? 20.392 -3.926 -16.782 1.00 82.12 108 VAL A O 1
ATOM 782 N N . LEU A 1 109 ? 22.142 -2.633 -17.400 1.00 83.19 109 LEU A N 1
ATOM 783 C CA . LEU A 1 109 ? 21.396 -1.625 -18.161 1.00 83.19 109 LEU A CA 1
ATOM 784 C C . LEU A 1 109 ? 21.454 -1.957 -19.658 1.00 83.19 109 LEU A C 1
ATOM 786 O O . LEU A 1 109 ? 22.528 -1.978 -20.259 1.00 83.19 109 LEU A O 1
ATOM 790 N N . ASP A 1 110 ? 20.286 -2.178 -20.248 1.00 81.56 110 ASP A N 1
ATOM 791 C CA . ASP A 1 110 ? 20.086 -2.336 -21.682 1.00 81.56 110 ASP A CA 1
ATOM 792 C C . ASP A 1 110 ? 19.989 -0.946 -22.355 1.00 81.56 110 ASP A C 1
ATOM 794 O O . ASP A 1 110 ? 19.509 0.028 -21.768 1.00 81.56 110 ASP A O 1
ATOM 798 N N . ALA A 1 111 ? 20.409 -0.838 -23.622 1.00 79.94 111 ALA A N 1
ATOM 799 C CA . ALA A 1 111 ? 20.378 0.430 -24.371 1.00 79.94 111 ALA A CA 1
ATOM 800 C C . ALA A 1 111 ? 18.956 1.001 -24.560 1.00 79.94 111 ALA A C 1
ATOM 802 O O . ALA A 1 111 ? 18.783 2.198 -24.792 1.00 79.94 111 ALA A O 1
ATOM 803 N N . ASP A 1 112 ? 17.936 0.149 -24.445 1.00 83.50 112 ASP A N 1
ATOM 804 C CA . ASP A 1 112 ? 16.520 0.509 -24.530 1.00 83.50 112 ASP A CA 1
ATOM 805 C C . ASP A 1 112 ? 15.954 1.113 -23.230 1.00 83.50 112 ASP A C 1
ATOM 807 O O . ASP A 1 112 ? 14.754 1.379 -23.164 1.00 83.50 112 ASP A O 1
ATOM 811 N N . GLY A 1 113 ? 16.796 1.333 -22.213 1.00 88.38 113 GLY A N 1
ATOM 812 C CA . GLY A 1 113 ? 16.395 1.928 -20.940 1.00 88.38 113 GLY A CA 1
ATOM 813 C C . GLY A 1 113 ? 15.798 0.931 -19.953 1.00 88.38 113 GLY A C 1
ATOM 814 O O . GLY A 1 113 ? 15.035 1.328 -19.072 1.00 88.38 113 GLY A O 1
ATOM 815 N N . ARG A 1 114 ? 16.106 -0.365 -20.084 1.00 93.00 114 ARG A N 1
ATOM 816 C CA . ARG A 1 114 ? 15.702 -1.389 -19.111 1.00 93.00 114 ARG A CA 1
ATOM 817 C C . ARG A 1 114 ? 16.867 -1.812 -18.234 1.00 93.00 114 ARG A C 1
ATOM 819 O O . ARG A 1 114 ? 17.924 -2.171 -18.734 1.00 93.00 114 ARG A O 1
ATOM 826 N N . VAL A 1 115 ? 16.657 -1.842 -16.920 1.00 91.69 115 VAL A N 1
ATOM 827 C CA . VAL A 1 115 ? 17.636 -2.367 -15.960 1.00 91.69 115 VAL A CA 1
ATOM 828 C C . VAL A 1 115 ? 17.154 -3.695 -15.399 1.00 91.69 115 VAL A C 1
ATOM 830 O O . VAL A 1 115 ? 16.058 -3.782 -14.848 1.00 91.69 115 VAL A O 1
ATOM 833 N N . ARG A 1 116 ? 17.981 -4.737 -15.491 1.00 91.50 116 ARG A N 1
ATOM 834 C CA . ARG A 1 116 ? 17.695 -6.053 -14.905 1.00 91.50 116 ARG A CA 1
ATOM 835 C C . ARG A 1 116 ? 18.411 -6.201 -13.576 1.00 91.50 116 ARG A C 1
ATOM 837 O O . ARG A 1 116 ? 19.631 -6.077 -13.520 1.00 91.50 116 ARG A O 1
ATOM 844 N N . VAL A 1 117 ? 17.669 -6.513 -12.516 1.00 90.25 117 VAL A N 1
ATOM 845 C CA . VAL A 1 117 ? 18.209 -6.722 -11.166 1.00 90.25 117 VAL A CA 1
ATOM 846 C C . VAL A 1 117 ? 17.640 -8.014 -10.595 1.00 90.25 117 VAL A C 1
ATOM 848 O O . VAL A 1 117 ? 16.475 -8.072 -10.216 1.00 90.25 117 VAL A O 1
ATOM 851 N N . ARG A 1 118 ? 18.467 -9.064 -10.501 1.00 86.88 118 ARG A N 1
ATOM 852 C CA . ARG A 1 118 ? 18.094 -10.350 -9.873 1.00 86.88 118 ARG A CA 1
ATOM 853 C C . ARG A 1 118 ? 16.777 -10.954 -10.399 1.00 86.88 118 ARG A C 1
ATOM 855 O O . ARG A 1 118 ? 16.025 -11.553 -9.638 1.00 86.88 118 ARG A O 1
ATOM 862 N N . GLY A 1 119 ? 16.512 -10.805 -11.697 1.00 85.94 119 GLY A N 1
ATOM 863 C CA . GLY A 1 119 ? 15.301 -11.309 -12.357 1.00 85.94 119 GLY A CA 1
ATOM 864 C C . GLY A 1 119 ? 14.166 -10.290 -12.486 1.00 85.94 119 GLY A C 1
ATOM 865 O O . GLY A 1 119 ? 13.293 -10.489 -13.326 1.00 85.94 119 GLY A O 1
ATOM 866 N N . GLU A 1 120 ? 14.212 -9.180 -11.746 1.00 92.88 120 GLU A N 1
ATOM 867 C CA . GLU A 1 120 ? 13.297 -8.053 -11.937 1.00 92.88 120 GLU A CA 1
ATOM 868 C C . GLU A 1 120 ? 13.770 -7.172 -13.094 1.00 92.88 120 GLU A C 1
ATOM 870 O O . GLU A 1 120 ? 14.973 -6.978 -13.281 1.00 92.88 120 GLU A O 1
ATOM 875 N N . VAL A 1 121 ? 12.830 -6.619 -13.859 1.00 94.25 121 VAL A N 1
ATOM 876 C CA . VAL A 1 121 ? 13.115 -5.688 -14.959 1.00 94.25 121 VAL A CA 1
ATOM 877 C C . VAL A 1 121 ? 12.484 -4.344 -14.635 1.00 94.25 121 VAL A C 1
ATOM 879 O O . VAL A 1 121 ? 11.275 -4.256 -14.431 1.00 94.25 121 VAL A O 1
ATOM 882 N N . ILE A 1 122 ? 13.306 -3.302 -14.603 1.00 96.12 122 ILE A N 1
ATOM 883 C CA . ILE A 1 122 ? 12.906 -1.930 -14.312 1.00 96.12 122 ILE A CA 1
ATOM 884 C C . ILE A 1 122 ? 12.976 -1.109 -15.594 1.00 96.12 122 ILE A C 1
ATOM 886 O O . ILE A 1 122 ? 13.984 -1.135 -16.293 1.00 96.12 122 ILE A O 1
ATOM 890 N N . ASP A 1 123 ? 11.903 -0.385 -15.893 1.00 96.56 123 ASP A N 1
ATOM 891 C CA . ASP A 1 123 ? 11.837 0.565 -17.001 1.00 96.56 123 ASP A CA 1
ATOM 892 C C . ASP A 1 123 ? 12.277 1.945 -16.501 1.00 96.56 123 ASP A C 1
ATOM 894 O O . ASP A 1 123 ? 11.682 2.485 -15.565 1.00 96.56 123 ASP A O 1
ATOM 898 N N . CYS A 1 124 ? 13.351 2.488 -17.075 1.00 95.31 124 CYS A N 1
ATOM 899 C CA . CYS A 1 124 ? 13.949 3.725 -16.591 1.00 95.31 124 CYS A CA 1
ATOM 900 C C . CYS A 1 124 ? 13.063 4.946 -16.801 1.00 95.31 124 CYS A C 1
ATOM 902 O O . CYS A 1 124 ? 13.057 5.819 -15.938 1.00 95.31 124 CYS A O 1
ATOM 904 N N . THR A 1 125 ? 12.289 5.005 -17.888 1.00 95.88 125 THR A N 1
ATOM 905 C CA . THR A 1 125 ? 11.351 6.110 -18.112 1.00 95.88 125 THR A CA 1
ATOM 906 C C . THR A 1 125 ? 10.307 6.136 -17.004 1.00 95.88 125 THR A C 1
ATOM 908 O O . THR A 1 125 ? 10.200 7.142 -16.307 1.00 95.88 125 THR A O 1
ATOM 911 N N . ARG A 1 126 ? 9.634 5.006 -16.750 1.00 95.62 126 ARG A N 1
ATOM 912 C CA . ARG A 1 126 ? 8.636 4.933 -15.670 1.00 95.62 126 ARG A CA 1
ATOM 913 C C . ARG A 1 126 ? 9.228 5.182 -14.291 1.00 95.62 126 ARG A C 1
ATOM 915 O O . ARG A 1 126 ? 8.638 5.889 -13.487 1.00 95.62 126 ARG A O 1
ATOM 922 N N . LEU A 1 127 ? 10.400 4.612 -13.999 1.00 95.69 127 LEU A N 1
ATOM 923 C CA . LEU A 1 127 ? 11.025 4.808 -12.692 1.00 95.69 127 LEU A CA 1
ATOM 924 C C . LEU A 1 127 ? 11.325 6.291 -12.428 1.00 95.69 127 LEU A C 1
ATOM 926 O O . LEU A 1 127 ? 11.145 6.746 -11.301 1.00 95.69 127 LEU A O 1
ATOM 930 N N . LEU A 1 128 ? 11.801 7.023 -13.436 1.00 96.06 128 LEU A N 1
ATOM 931 C CA . LEU A 1 128 ? 12.116 8.443 -13.298 1.00 96.06 128 LEU A CA 1
ATOM 932 C C . LEU A 1 128 ? 10.857 9.312 -13.219 1.00 96.06 128 LEU A C 1
ATOM 934 O O . LEU A 1 128 ? 10.855 10.254 -12.431 1.00 96.06 128 LEU A O 1
ATOM 938 N N . GLU A 1 129 ? 9.801 8.981 -13.968 1.00 95.31 129 GLU A N 1
ATOM 939 C CA . GLU A 1 129 ? 8.485 9.630 -13.858 1.00 95.31 129 GLU A CA 1
ATOM 940 C C . GLU A 1 129 ? 7.928 9.496 -12.433 1.00 95.31 129 GLU A C 1
ATOM 942 O O . GLU A 1 129 ? 7.655 10.506 -11.786 1.00 95.31 129 GLU A O 1
ATOM 947 N N . ASP A 1 130 ? 7.890 8.276 -11.889 1.00 94.12 130 ASP A N 1
ATOM 948 C CA . ASP A 1 130 ? 7.410 8.022 -10.525 1.00 94.12 130 ASP A CA 1
ATOM 949 C C . ASP A 1 130 ? 8.226 8.794 -9.469 1.00 94.12 130 ASP A C 1
ATOM 951 O O . ASP A 1 130 ? 7.690 9.298 -8.482 1.00 94.12 130 ASP A O 1
ATOM 955 N N . VAL A 1 131 ? 9.550 8.883 -9.644 1.00 93.94 131 VAL A N 1
ATOM 956 C CA . VAL A 1 131 ? 10.418 9.637 -8.724 1.00 93.94 131 VAL A CA 1
ATOM 957 C C . VAL A 1 131 ? 10.166 11.140 -8.837 1.00 93.94 131 VAL A C 1
ATOM 959 O O . VAL A 1 131 ? 10.152 11.820 -7.810 1.00 93.94 131 VAL A O 1
ATOM 962 N N . ALA A 1 132 ? 9.960 11.660 -10.047 1.00 93.38 132 ALA A N 1
ATOM 963 C CA . ALA A 1 132 ? 9.654 13.068 -10.265 1.00 93.38 132 ALA A CA 1
ATOM 964 C C . ALA A 1 132 ? 8.328 13.461 -9.597 1.00 93.38 132 ALA A C 1
ATOM 966 O O . ALA A 1 132 ? 8.309 14.427 -8.838 1.00 93.38 132 ALA A O 1
ATOM 967 N N . GLU A 1 133 ? 7.267 12.666 -9.772 1.00 93.69 133 GLU A N 1
ATOM 968 C CA . GLU A 1 133 ? 5.965 12.905 -9.129 1.00 93.69 133 GLU A CA 1
ATOM 969 C C . GLU A 1 133 ? 6.076 12.956 -7.597 1.00 93.69 133 GLU A C 1
ATOM 971 O O . GLU A 1 133 ? 5.492 13.823 -6.940 1.00 93.69 133 GLU A O 1
ATOM 976 N N . VAL A 1 134 ? 6.870 12.055 -7.006 1.00 89.88 134 VAL A N 1
ATOM 977 C CA . VAL A 1 134 ? 7.114 12.055 -5.558 1.00 89.88 134 VAL A CA 1
ATOM 978 C C . VAL A 1 134 ? 7.849 13.322 -5.119 1.00 89.88 134 VAL A C 1
ATOM 980 O O . VAL A 1 134 ? 7.479 13.911 -4.102 1.00 89.88 134 VAL A O 1
ATOM 983 N N . LEU A 1 135 ? 8.879 13.754 -5.851 1.00 91.00 135 LEU A N 1
ATOM 984 C CA . LEU A 1 135 ? 9.638 14.963 -5.517 1.00 91.00 135 LEU A CA 1
ATOM 985 C C . LEU A 1 135 ? 8.776 16.228 -5.629 1.00 91.00 135 LEU A C 1
ATOM 987 O O . LEU A 1 135 ? 8.795 17.044 -4.709 1.00 91.00 135 LEU A O 1
ATOM 991 N N . GLU A 1 136 ? 7.962 16.348 -6.678 1.00 93.44 136 GLU A N 1
ATOM 992 C CA . GLU A 1 136 ? 7.001 17.448 -6.835 1.00 93.44 136 GLU A CA 1
ATOM 993 C C . GLU A 1 136 ? 5.998 17.491 -5.672 1.00 93.44 136 GLU A C 1
ATOM 995 O O . GLU A 1 136 ? 5.732 18.551 -5.099 1.00 93.44 136 GLU A O 1
ATOM 1000 N N . GLY A 1 137 ? 5.484 16.328 -5.259 1.00 89.31 137 GLY A N 1
ATOM 1001 C CA . GLY A 1 137 ? 4.605 16.220 -4.095 1.00 89.31 137 GLY A CA 1
ATOM 1002 C C . GLY A 1 137 ? 5.285 16.632 -2.784 1.00 89.31 137 GLY A C 1
ATOM 1003 O O . GLY A 1 137 ? 4.659 17.268 -1.932 1.00 89.31 137 GLY A O 1
ATOM 1004 N N . LEU A 1 138 ? 6.569 16.305 -2.612 1.00 90.00 138 LEU A N 1
ATOM 1005 C CA . LEU A 1 138 ? 7.351 16.718 -1.444 1.00 90.00 138 LEU A CA 1
ATOM 1006 C C . LEU A 1 138 ? 7.593 18.229 -1.420 1.00 90.00 138 LEU A C 1
ATOM 1008 O O . LEU A 1 138 ? 7.499 18.831 -0.350 1.00 90.00 138 LEU A O 1
ATOM 1012 N N . ASP A 1 139 ? 7.869 18.848 -2.564 1.00 92.31 139 ASP A N 1
ATOM 1013 C CA . ASP A 1 139 ? 8.046 20.297 -2.651 1.00 92.31 139 ASP A CA 1
ATOM 1014 C C . ASP A 1 139 ? 6.735 21.033 -2.341 1.00 92.31 139 ASP A C 1
ATOM 1016 O O . ASP A 1 139 ? 6.729 21.938 -1.503 1.00 92.31 139 ASP A O 1
ATOM 1020 N N . ALA A 1 140 ? 5.599 20.554 -2.858 1.00 88.56 140 ALA A N 1
ATOM 1021 C CA . ALA A 1 140 ? 4.280 21.100 -2.528 1.00 88.56 140 ALA A CA 1
ATOM 1022 C C . ALA A 1 140 ? 3.957 21.034 -1.019 1.00 88.56 140 ALA A C 1
ATOM 1024 O O . ALA A 1 140 ? 3.361 21.957 -0.460 1.00 88.56 140 ALA A O 1
ATOM 1025 N N . LEU A 1 141 ? 4.375 19.964 -0.328 1.00 85.00 141 LEU A N 1
ATOM 1026 C CA . LEU A 1 141 ? 4.231 19.852 1.130 1.00 85.00 141 LEU A CA 1
ATOM 1027 C C . LEU A 1 141 ? 5.133 20.833 1.892 1.00 85.00 141 LEU A C 1
ATOM 1029 O O . LEU A 1 141 ? 4.751 21.293 2.968 1.00 85.00 141 LEU A O 1
ATOM 1033 N N . ARG A 1 142 ? 6.321 21.148 1.364 1.00 85.19 142 ARG A N 1
ATOM 1034 C CA . ARG A 1 142 ? 7.271 22.087 1.986 1.00 85.19 142 ARG A CA 1
ATOM 1035 C C . ARG A 1 142 ? 6.851 23.541 1.810 1.00 85.19 142 ARG A C 1
ATOM 1037 O O . ARG A 1 142 ? 7.124 24.346 2.691 1.00 85.19 142 ARG A O 1
ATOM 1044 N N . GLU A 1 143 ? 6.196 23.869 0.704 1.00 86.56 143 GLU A N 1
ATOM 1045 C CA . GLU A 1 143 ? 5.680 25.215 0.421 1.00 86.56 143 GLU A CA 1
ATOM 1046 C C . GLU A 1 143 ? 4.380 25.532 1.181 1.00 86.56 143 GLU A C 1
ATOM 1048 O O . GLU A 1 143 ? 4.047 26.700 1.381 1.00 86.56 143 GLU A O 1
ATOM 1053 N N . GLY A 1 144 ? 3.651 24.504 1.629 1.00 70.44 144 GLY A N 1
ATOM 1054 C CA . GLY A 1 144 ? 2.431 24.624 2.433 1.00 70.44 144 GLY A CA 1
ATOM 1055 C C . GLY A 1 144 ? 2.628 24.598 3.957 1.00 70.44 144 GLY A C 1
ATOM 1056 O O . GLY A 1 144 ? 1.623 24.531 4.672 1.00 70.44 144 GLY A O 1
ATOM 1057 N N . ALA A 1 145 ? 3.875 24.612 4.448 1.00 52.78 145 ALA A N 1
ATOM 1058 C CA . ALA A 1 145 ? 4.249 24.515 5.867 1.00 52.78 145 ALA A CA 1
ATOM 1059 C C . ALA A 1 145 ? 4.770 25.836 6.459 1.00 52.78 145 ALA A C 1
ATOM 1061 O O . ALA A 1 145 ? 5.469 26.589 5.745 1.00 52.78 145 ALA A O 1
#

Sequence (145 aa):
KTGTAEVRGKADTSLFAAFGPVEQPTHAIAAVIEEAGFGSQVAAPLVARLLKAVLVDGIEEAPTAAVSYARSVALPLCVDWYQWITGEDSLGHLEGSDPTADPASGPVLDADGRVRVRGEVIDCTRLLEDVAEVLEGLDALREGA

pLDDT: mean 87.24, std 12.65, range [52.78, 97.75]

Secondary structure (DSSP, 8-state):
-EEEE--TTSPPEEEEEEEE-SSS--EEEEEEETT---TTTTHHHHHHHHHHIIIII--PPPPPHHHHHHHHHHHHHHHHHHHHHHSS-TTTTGGG--TT--TTSS-EE-TTSEEEETTEEEEHHHHHHHHHHHHHHHHHHHHT-